Protein AF-A0A3G8C7L4-F1 (afdb_monomer_lite)

Sequence (71 aa):
MLKHPFLDIPYEPKLRYFLGPFDIYDREETLGEVLATYNINNAADREKIIKKYIVEKSSDLSYRHRKVLCD

Secondary structure (DSSP, 8-state):
-PBPTTSSSB----GGGGTGGG-TTS--TTHHHHHHTS-TTSHHHHHHHIIIIIITT-TTS-HHHHHHTT-

Radius of gyration: 13.55 Å; chains: 1; bounding box: 22×23×37 Å

Foldseek 3Di:
DDADLPDRHDDDDDPVLQCVLVPVPPPPVCVVVVLVVADPVDPVSVLVCCVPRRLVPPPSDDPVSSVVSND

Structure (mmCIF, N/CA/C/O backbone):
data_AF-A0A3G8C7L4-F1
#
_entry.id   AF-A0A3G8C7L4-F1
#
loop_
_atom_site.group_PDB
_atom_site.id
_atom_site.type_symbol
_atom_site.label_atom_id
_atom_site.label_alt_id
_atom_site.label_comp_id
_atom_site.label_asym_id
_atom_site.label_entity_id
_atom_site.label_seq_id
_atom_site.pdbx_PDB_ins_code
_atom_site.Cartn_x
_atom_site.Cartn_y
_atom_site.Cartn_z
_atom_site.occupancy
_atom_site.B_iso_or_equiv
_atom_site.auth_seq_id
_atom_site.auth_comp_id
_atom_site.auth_asym_id
_atom_site.auth_atom_id
_atom_site.pdbx_PDB_model_num
ATOM 1 N N . MET A 1 1 ? 2.513 -5.772 -22.206 1.00 82.31 1 MET A N 1
ATOM 2 C CA . MET A 1 1 ? 3.111 -5.795 -20.854 1.00 82.31 1 MET A CA 1
ATOM 3 C C . MET A 1 1 ? 3.103 -4.392 -20.287 1.00 82.31 1 MET A C 1
ATOM 5 O O . MET A 1 1 ? 3.331 -3.454 -21.044 1.00 82.31 1 MET A O 1
ATOM 9 N N . LEU A 1 2 ? 2.791 -4.244 -18.999 1.00 90.50 2 LEU A N 1
ATOM 10 C CA . LEU A 1 2 ? 2.951 -2.969 -18.301 1.00 90.50 2 LEU A CA 1
ATOM 11 C C . LEU A 1 2 ? 4.457 -2.679 -18.141 1.00 90.50 2 LEU A C 1
ATOM 13 O O . LEU A 1 2 ? 5.218 -3.611 -17.884 1.00 90.50 2 LEU A O 1
ATOM 17 N N . LYS A 1 3 ? 4.882 -1.426 -18.323 1.00 92.38 3 LYS A N 1
ATOM 18 C CA . LYS A 1 3 ? 6.271 -0.986 -18.096 1.00 92.38 3 LYS A CA 1
ATOM 19 C C . LYS A 1 3 ? 6.392 -0.334 -16.726 1.00 92.38 3 LYS A C 1
ATOM 21 O O . LYS A 1 3 ? 5.402 0.168 -16.214 1.00 92.38 3 LYS A O 1
ATOM 26 N N . HIS A 1 4 ? 7.580 -0.330 -16.137 1.00 90.06 4 HIS A N 1
ATOM 27 C CA . HIS A 1 4 ? 7.821 0.400 -14.900 1.00 90.06 4 HIS A CA 1
ATOM 28 C C . HIS A 1 4 ? 7.474 1.898 -15.074 1.00 90.06 4 HIS A C 1
ATOM 30 O O . HIS A 1 4 ? 7.786 2.461 -16.122 1.00 90.06 4 HIS A O 1
ATOM 36 N N . PRO A 1 5 ? 6.871 2.571 -14.070 1.00 84.94 5 PRO A N 1
ATOM 37 C CA . PRO A 1 5 ? 6.402 3.959 -14.206 1.00 84.94 5 PRO A CA 1
ATOM 38 C C . PRO A 1 5 ? 7.491 4.959 -14.613 1.00 84.94 5 PRO A C 1
ATOM 40 O O . PRO A 1 5 ? 7.207 5.967 -15.249 1.00 84.94 5 PRO A O 1
ATOM 43 N N . PHE A 1 6 ? 8.740 4.656 -14.254 1.00 86.88 6 PHE A N 1
ATOM 44 C CA . PHE A 1 6 ? 9.890 5.545 -14.437 1.00 86.88 6 PHE A CA 1
ATOM 45 C C . PHE A 1 6 ? 11.020 4.958 -15.293 1.00 86.88 6 PHE A C 1
ATOM 47 O O . PHE A 1 6 ? 12.015 5.633 -15.525 1.00 86.88 6 PHE A O 1
ATOM 54 N N . LEU A 1 7 ? 10.928 3.687 -15.703 1.00 89.62 7 LEU A N 1
ATOM 55 C CA . LEU A 1 7 ? 12.033 2.970 -16.353 1.00 89.62 7 LEU A CA 1
ATOM 56 C C . LEU A 1 7 ? 11.518 2.158 -17.540 1.00 89.62 7 LEU A C 1
ATOM 58 O O . LEU A 1 7 ? 10.403 1.640 -17.504 1.00 89.62 7 LEU A O 1
ATOM 62 N N . ASP A 1 8 ? 12.356 1.973 -18.559 1.00 92.94 8 ASP A N 1
ATOM 63 C CA . ASP A 1 8 ? 12.017 1.161 -19.731 1.00 92.94 8 ASP A CA 1
ATOM 64 C C . ASP A 1 8 ? 12.245 -0.344 -19.496 1.00 92.94 8 ASP A C 1
ATOM 66 O O . ASP A 1 8 ? 12.998 -1.010 -20.200 1.00 92.94 8 ASP A O 1
ATOM 70 N N . ILE A 1 9 ? 11.619 -0.878 -18.446 1.00 93.62 9 ILE A N 1
ATOM 71 C CA . ILE A 1 9 ? 11.683 -2.295 -18.057 1.00 93.62 9 ILE A CA 1
ATOM 72 C C . ILE A 1 9 ? 10.273 -2.831 -17.768 1.00 93.62 9 ILE A C 1
ATOM 74 O O . ILE A 1 9 ? 9.362 -2.032 -17.522 1.00 93.62 9 ILE A O 1
ATOM 78 N N . PRO A 1 10 ? 10.054 -4.161 -17.769 1.00 93.88 10 PRO A N 1
ATOM 79 C CA . PRO A 1 10 ? 8.780 -4.741 -17.359 1.00 93.88 10 PRO A CA 1
ATOM 80 C C . PRO A 1 10 ? 8.369 -4.307 -15.948 1.00 93.88 10 PRO A C 1
ATOM 82 O O . PRO A 1 10 ? 9.198 -4.169 -15.048 1.00 93.88 10 PRO A O 1
ATOM 85 N N . TYR A 1 11 ? 7.072 -4.081 -15.753 1.00 90.38 11 TYR A N 1
ATOM 86 C CA . TYR A 1 11 ? 6.527 -3.774 -14.439 1.00 90.38 11 TYR A CA 1
ATOM 87 C C . TYR A 1 11 ? 6.422 -5.039 -13.590 1.00 90.38 11 TYR A C 1
ATOM 89 O O . TYR A 1 11 ? 5.582 -5.901 -13.847 1.00 90.38 11 TYR A O 1
ATOM 97 N N . GLU A 1 12 ? 7.242 -5.103 -12.547 1.00 88.19 12 GLU A N 1
ATOM 98 C CA . GLU A 1 12 ? 7.212 -6.153 -11.531 1.00 88.19 12 GLU A CA 1
ATOM 99 C C . GLU A 1 12 ? 7.028 -5.504 -10.154 1.00 88.19 12 GLU A C 1
ATOM 101 O O . GLU A 1 12 ? 7.996 -4.979 -9.583 1.00 88.19 12 GLU A O 1
ATOM 106 N N . PRO A 1 13 ? 5.796 -5.464 -9.614 1.00 80.50 13 PRO A N 1
ATOM 107 C CA . PRO A 1 13 ? 5.563 -4.891 -8.301 1.00 80.50 13 PRO A CA 1
ATOM 108 C C . PRO A 1 13 ? 6.271 -5.724 -7.229 1.00 80.50 13 PRO A C 1
ATOM 110 O O . PRO A 1 13 ? 6.104 -6.936 -7.129 1.00 80.50 13 PRO A O 1
ATOM 113 N N . LYS A 1 14 ? 7.090 -5.057 -6.416 1.00 77.62 14 LYS A N 1
ATOM 114 C CA . LYS A 1 14 ? 7.837 -5.658 -5.307 1.00 77.62 14 LYS A CA 1
ATOM 115 C C . LYS A 1 14 ? 7.239 -5.225 -3.979 1.00 77.62 14 LYS A C 1
ATOM 117 O O . LYS A 1 14 ? 6.749 -4.105 -3.862 1.00 77.62 14 LYS A O 1
ATOM 122 N N . LEU A 1 15 ? 7.388 -6.070 -2.956 1.00 72.94 15 LEU A N 1
ATOM 123 C CA . LEU A 1 15 ? 6.893 -5.809 -1.598 1.00 72.94 15 LEU A CA 1
ATOM 124 C C . LEU A 1 15 ? 7.321 -4.432 -1.059 1.00 72.94 15 LEU A C 1
ATOM 126 O O . LEU A 1 15 ? 6.545 -3.755 -0.401 1.00 72.94 15 LEU A O 1
ATOM 130 N N . ARG A 1 16 ? 8.524 -3.960 -1.408 1.00 69.69 16 ARG A N 1
ATOM 131 C CA . ARG A 1 16 ? 9.012 -2.624 -1.022 1.00 69.69 16 ARG A CA 1
ATOM 132 C C . ARG A 1 16 ? 8.096 -1.464 -1.449 1.00 69.69 16 ARG A C 1
ATOM 134 O O . ARG A 1 16 ? 8.084 -0.445 -0.773 1.00 69.69 16 ARG A O 1
ATOM 141 N N . TYR A 1 17 ? 7.323 -1.600 -2.532 1.00 68.00 17 TYR A N 1
ATOM 142 C CA . TYR A 1 17 ? 6.378 -0.559 -2.963 1.00 68.00 17 TYR A CA 1
ATOM 143 C C . TYR A 1 17 ? 5.193 -0.414 -2.003 1.00 68.00 17 TYR A C 1
ATOM 145 O O . TYR A 1 17 ? 4.573 0.640 -1.961 1.00 68.00 17 TYR A O 1
ATOM 153 N N . PHE A 1 18 ? 4.921 -1.440 -1.196 1.00 69.31 18 PHE A N 1
ATOM 154 C CA . PHE A 1 18 ? 3.912 -1.400 -0.143 1.00 69.31 18 PHE A CA 1
ATOM 155 C C . PHE A 1 18 ? 4.421 -0.717 1.131 1.00 69.31 18 PHE A C 1
ATOM 157 O O . PHE A 1 18 ? 3.613 -0.339 1.967 1.00 69.31 18 PHE A O 1
ATOM 164 N N . LEU A 1 19 ? 5.740 -0.550 1.280 1.00 72.50 19 LEU A N 1
ATOM 165 C CA . LEU A 1 19 ? 6.364 0.030 2.474 1.00 72.50 19 LEU A CA 1
ATOM 166 C C . LEU A 1 19 ? 6.713 1.513 2.309 1.00 72.50 19 LEU A C 1
ATOM 168 O O . LEU A 1 19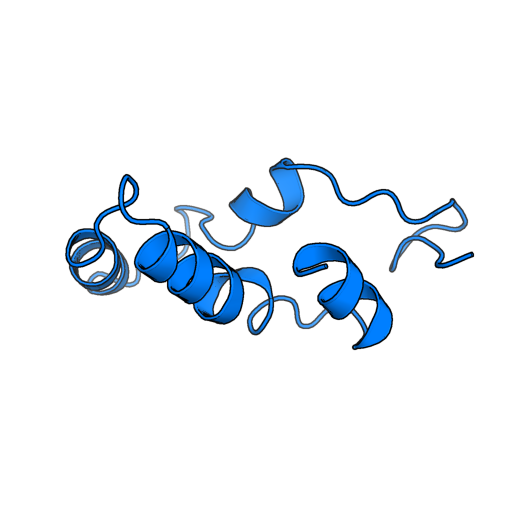 ? 6.718 2.236 3.295 1.00 72.50 19 LEU A O 1
ATOM 172 N N . GLY A 1 20 ? 6.958 1.973 1.077 1.00 72.38 20 GLY A N 1
ATOM 173 C CA . GLY A 1 20 ? 7.258 3.381 0.783 1.00 72.38 20 GLY A CA 1
ATOM 174 C C . GLY A 1 20 ? 6.207 4.385 1.288 1.00 72.38 20 GLY A C 1
ATOM 175 O O . GLY A 1 20 ? 6.595 5.410 1.832 1.00 72.38 20 GLY A O 1
ATOM 176 N N . PRO A 1 21 ? 4.892 4.109 1.187 1.00 69.94 21 PRO A N 1
ATOM 177 C CA . PRO A 1 21 ? 3.864 5.002 1.734 1.00 69.94 21 PRO A CA 1
ATOM 178 C C . PRO A 1 21 ? 3.829 5.091 3.266 1.00 69.94 21 PRO A C 1
ATOM 180 O O . PRO A 1 21 ? 3.196 5.995 3.799 1.00 69.94 21 PRO A O 1
ATOM 183 N N . PHE A 1 22 ? 4.480 4.161 3.972 1.00 72.56 22 PHE A N 1
ATOM 184 C CA . PHE A 1 22 ? 4.601 4.164 5.433 1.00 72.56 22 PHE A CA 1
ATOM 185 C C . PHE A 1 22 ? 5.951 4.719 5.894 1.00 72.56 22 PHE A C 1
ATOM 187 O O . PHE A 1 22 ? 6.404 4.394 6.993 1.00 72.56 22 PHE A O 1
ATOM 194 N N . ASP A 1 23 ? 6.621 5.504 5.046 1.00 68.50 23 ASP A N 1
ATOM 195 C CA . ASP A 1 23 ? 7.888 6.108 5.417 1.00 68.50 23 ASP A CA 1
ATOM 196 C C . ASP A 1 23 ? 7.705 6.996 6.657 1.00 68.50 23 ASP A C 1
ATOM 198 O O . ASP A 1 23 ? 6.892 7.918 6.708 1.00 68.50 23 ASP A O 1
ATOM 202 N N . ILE A 1 24 ? 8.471 6.660 7.686 1.00 59.16 24 ILE A N 1
ATOM 203 C CA . ILE A 1 24 ? 8.385 7.114 9.081 1.00 59.16 24 ILE A CA 1
ATOM 204 C C . ILE A 1 24 ? 8.769 8.590 9.279 1.00 59.16 24 ILE A C 1
ATOM 206 O O . ILE A 1 24 ? 8.822 9.073 10.415 1.00 59.16 24 ILE A O 1
ATOM 210 N N . TYR A 1 25 ? 9.062 9.304 8.191 1.00 55.22 25 TYR A N 1
ATOM 211 C CA . TYR A 1 25 ? 9.536 10.686 8.210 1.00 55.22 25 TYR A CA 1
ATOM 212 C C . TYR A 1 25 ? 8.440 11.741 8.065 1.00 55.22 25 TYR A C 1
ATOM 214 O O . TYR A 1 25 ? 8.736 12.909 8.309 1.00 55.22 25 TYR A O 1
ATOM 222 N N . ASP A 1 26 ? 7.191 11.353 7.794 1.00 52.97 26 ASP A N 1
ATOM 223 C CA . ASP A 1 26 ? 6.045 12.249 7.956 1.00 52.97 26 ASP A CA 1
ATOM 224 C C . ASP A 1 26 ? 5.235 11.810 9.180 1.00 52.97 26 ASP A C 1
ATOM 226 O O . ASP A 1 26 ? 4.423 10.882 9.155 1.00 52.97 26 ASP A O 1
ATOM 230 N N . ARG A 1 27 ? 5.556 12.433 10.316 1.00 59.47 27 ARG A N 1
ATOM 231 C CA . ARG A 1 27 ? 4.892 12.211 11.601 1.00 59.47 27 ARG A CA 1
ATOM 232 C C . ARG A 1 27 ? 3.499 12.839 11.563 1.00 59.47 27 ARG A C 1
ATOM 234 O O . ARG A 1 27 ? 3.267 13.874 12.179 1.00 59.47 27 ARG A O 1
ATOM 241 N N . GLU A 1 28 ? 2.555 12.203 10.880 1.00 64.81 28 GLU A N 1
ATOM 242 C CA . GLU A 1 28 ? 1.149 12.370 11.236 1.00 64.81 28 GLU A CA 1
ATOM 243 C C . GLU A 1 28 ? 0.976 11.719 12.616 1.00 64.81 28 GLU A C 1
ATOM 245 O O . GLU A 1 28 ? 0.871 10.496 12.718 1.00 64.81 28 GLU A O 1
ATOM 250 N N . GLU A 1 29 ? 0.990 12.518 13.690 1.00 67.12 29 GLU A N 1
ATOM 251 C CA . GLU A 1 29 ? 0.841 12.044 15.082 1.00 67.12 29 GLU A CA 1
ATOM 252 C C . GLU A 1 29 ? -0.377 11.112 15.266 1.00 67.12 29 GLU A C 1
ATOM 254 O O . GLU A 1 29 ? -0.388 10.263 16.151 1.00 67.12 29 GLU A O 1
ATOM 259 N N . THR A 1 30 ? -1.364 11.201 14.371 1.00 78.56 30 THR A N 1
ATOM 260 C CA . THR A 1 30 ? -2.614 10.437 14.376 1.00 78.56 30 THR A CA 1
ATOM 261 C C . THR A 1 30 ? -2.620 9.203 13.464 1.00 78.56 30 THR A C 1
ATOM 263 O O . THR A 1 30 ? -3.455 8.316 13.649 1.00 78.56 30 THR A O 1
ATOM 266 N N . LEU A 1 31 ? -1.709 9.077 12.487 1.00 81.38 31 LEU A N 1
ATOM 267 C CA . LEU A 1 31 ? -1.728 7.951 11.539 1.00 81.38 31 LEU A CA 1
ATOM 268 C C . LEU A 1 31 ? -1.406 6.628 12.236 1.00 81.38 31 LEU A C 1
ATOM 270 O O . LEU A 1 31 ? -2.050 5.614 11.965 1.00 81.38 31 LEU A O 1
ATOM 274 N N . GLY A 1 32 ? -0.449 6.646 13.167 1.00 80.62 32 GLY A N 1
ATOM 275 C CA . GLY A 1 32 ? -0.112 5.483 13.987 1.00 80.62 32 GLY A CA 1
ATOM 276 C C . GLY A 1 32 ? -1.301 4.992 14.816 1.00 80.62 32 GLY A C 1
ATOM 277 O O . GLY A 1 32 ? -1.560 3.790 14.851 1.00 80.62 32 GLY A O 1
ATOM 278 N N . GLU A 1 33 ? -2.071 5.910 15.410 1.00 86.50 33 GLU A N 1
ATOM 279 C CA . GLU A 1 33 ? -3.287 5.582 16.168 1.00 86.50 33 GLU A CA 1
ATOM 280 C C . GLU A 1 33 ? -4.352 4.954 15.267 1.00 86.50 33 GLU A C 1
ATOM 282 O O . GLU A 1 33 ? -4.931 3.926 15.612 1.00 86.50 33 GLU A O 1
ATOM 287 N N . VAL A 1 34 ? -4.564 5.517 14.072 1.00 87.81 34 VAL A N 1
ATOM 288 C CA . VAL A 1 34 ? -5.500 4.956 13.089 1.00 87.81 34 VAL A CA 1
ATOM 289 C C . VAL A 1 34 ? -5.056 3.562 12.645 1.00 87.81 34 VAL A C 1
ATOM 291 O O . VAL A 1 34 ? -5.883 2.651 12.600 1.00 87.81 34 VAL A O 1
ATOM 294 N N . LEU A 1 35 ? -3.771 3.361 12.342 1.00 87.12 35 LEU A N 1
ATOM 295 C CA . LEU A 1 35 ? -3.241 2.057 11.935 1.00 87.12 35 LEU A CA 1
ATOM 296 C C . LEU A 1 35 ? -3.347 1.015 13.058 1.00 87.12 35 LEU A C 1
ATOM 298 O O . LEU A 1 35 ? -3.661 -0.139 12.773 1.00 87.12 35 LEU A O 1
ATOM 302 N N . ALA A 1 36 ? -3.177 1.419 14.320 1.00 88.50 36 ALA A N 1
ATOM 303 C CA . ALA A 1 36 ? -3.323 0.543 15.482 1.00 88.50 36 ALA A CA 1
ATOM 304 C C . ALA A 1 36 ? -4.754 0.006 15.673 1.00 88.50 36 ALA A C 1
ATOM 306 O O . ALA A 1 36 ? -4.937 -1.013 16.338 1.00 88.50 36 ALA A O 1
ATOM 307 N N . THR A 1 37 ? -5.769 0.646 15.074 1.00 93.56 37 THR A N 1
ATOM 308 C CA . THR A 1 37 ? -7.153 0.136 15.106 1.00 93.56 37 THR A CA 1
ATOM 309 C C . THR A 1 37 ? -7.386 -1.075 14.197 1.00 93.56 37 THR A C 1
ATOM 311 O O . THR A 1 37 ? -8.373 -1.787 14.380 1.00 93.56 37 THR A O 1
ATOM 314 N N . TYR A 1 38 ? -6.501 -1.332 13.229 1.00 93.12 38 TYR A N 1
ATOM 315 C CA . TYR A 1 38 ? -6.628 -2.460 12.308 1.00 93.12 38 TYR A CA 1
ATOM 316 C C . TYR A 1 38 ? -5.969 -3.723 12.865 1.00 93.12 38 TYR A C 1
ATOM 318 O O . TYR A 1 38 ? -4.875 -3.684 13.428 1.00 93.12 3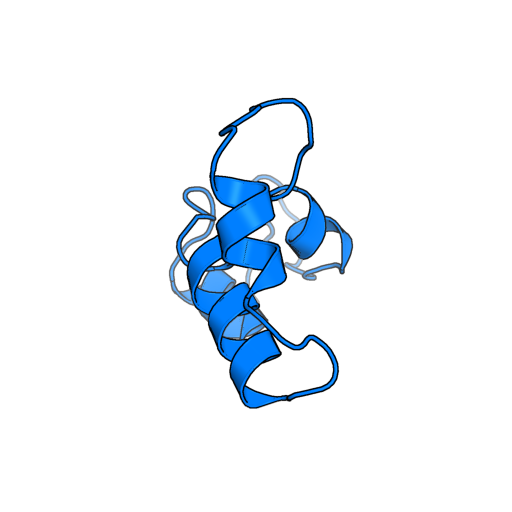8 TYR A O 1
ATOM 326 N N . ASN A 1 39 ? -6.577 -4.883 12.611 1.00 94.56 39 ASN A N 1
ATOM 327 C CA . ASN A 1 39 ? -5.958 -6.169 12.910 1.00 94.56 39 ASN A CA 1
ATOM 328 C C . ASN A 1 39 ? -5.289 -6.757 11.660 1.00 94.56 39 ASN A C 1
ATOM 330 O O . ASN A 1 39 ? -5.959 -7.313 10.793 1.00 94.56 39 ASN A O 1
ATOM 334 N N . ILE A 1 40 ? -3.957 -6.743 11.595 1.00 88.38 40 ILE A N 1
ATOM 335 C CA . ILE A 1 40 ? -3.211 -7.300 10.451 1.00 88.38 40 ILE A CA 1
ATOM 336 C C . ILE A 1 40 ? -3.410 -8.813 10.251 1.00 88.38 40 ILE A C 1
ATOM 338 O O . ILE A 1 40 ? -3.202 -9.319 9.148 1.00 88.38 40 ILE A O 1
ATOM 342 N N . ASN A 1 41 ? -3.850 -9.555 11.273 1.00 94.12 41 ASN A N 1
ATOM 343 C CA . ASN A 1 41 ? -4.191 -10.973 11.126 1.00 94.12 41 ASN A CA 1
ATOM 344 C C . ASN A 1 41 ? -5.555 -11.166 10.440 1.00 94.12 41 ASN A C 1
ATOM 346 O O . ASN A 1 41 ? -5.805 -12.220 9.852 1.00 94.12 41 ASN A O 1
ATOM 350 N N . ASN A 1 42 ? -6.408 -10.139 10.426 1.00 96.38 42 ASN A N 1
ATOM 351 C CA . ASN A 1 42 ? -7.675 -10.137 9.708 1.00 96.38 42 ASN A CA 1
ATOM 352 C C . ASN A 1 42 ? -7.469 -9.761 8.226 1.00 96.38 42 ASN A C 1
ATOM 354 O O . ASN A 1 42 ? -6.880 -8.734 7.896 1.00 96.38 42 ASN A O 1
ATOM 358 N N . ALA A 1 43 ? -7.976 -10.595 7.314 1.00 93.19 43 ALA A N 1
ATOM 359 C CA . ALA A 1 43 ? -7.815 -10.389 5.874 1.00 93.19 43 ALA A CA 1
ATOM 360 C C . ALA A 1 43 ? -8.507 -9.120 5.348 1.00 93.19 43 ALA A C 1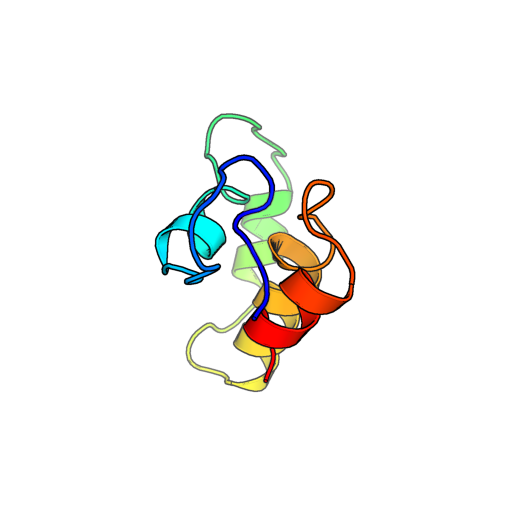
ATOM 362 O O . ALA A 1 43 ? -7.931 -8.421 4.517 1.00 93.19 43 ALA A O 1
ATOM 363 N N . ALA A 1 44 ? -9.698 -8.795 5.856 1.00 94.06 44 ALA A N 1
ATOM 364 C CA . ALA A 1 44 ? -10.444 -7.610 5.439 1.00 94.06 44 ALA A CA 1
ATOM 365 C C . ALA A 1 44 ? -9.738 -6.319 5.875 1.00 94.06 44 ALA A C 1
ATOM 367 O O . ALA A 1 44 ? -9.732 -5.332 5.143 1.00 94.06 44 ALA A O 1
ATOM 368 N N . ASP A 1 45 ? -9.104 -6.324 7.047 1.00 94.12 45 ASP A N 1
ATOM 369 C CA . ASP A 1 45 ? -8.334 -5.172 7.516 1.00 94.12 45 ASP A CA 1
ATOM 370 C C . ASP A 1 45 ? -7.043 -4.985 6.716 1.00 94.12 45 ASP A C 1
ATOM 372 O O . ASP A 1 45 ? -6.731 -3.856 6.333 1.00 94.12 45 ASP A O 1
ATOM 376 N N . ARG A 1 46 ? -6.345 -6.073 6.353 1.00 89.81 46 ARG A N 1
ATOM 377 C CA . ARG A 1 46 ? -5.214 -5.994 5.411 1.00 89.81 46 ARG A CA 1
ATOM 378 C C . ARG A 1 46 ? -5.632 -5.389 4.072 1.00 89.81 46 ARG A C 1
ATOM 380 O O . ARG A 1 46 ? -4.942 -4.512 3.561 1.00 89.81 46 ARG A O 1
ATOM 387 N N . GLU A 1 47 ? -6.763 -5.822 3.518 1.00 90.31 47 GLU A N 1
ATOM 388 C CA . GLU A 1 47 ? -7.276 -5.299 2.249 1.00 90.31 47 GLU A CA 1
ATOM 389 C C . GLU A 1 47 ? -7.578 -3.793 2.329 1.00 90.31 47 GLU A C 1
ATOM 391 O O . GLU A 1 47 ? -7.176 -3.033 1.444 1.00 90.31 47 GLU A O 1
ATOM 396 N N . LYS A 1 48 ? -8.231 -3.341 3.410 1.00 91.38 48 LYS A N 1
ATOM 397 C CA . LYS A 1 48 ? -8.494 -1.912 3.650 1.00 91.38 48 LYS A CA 1
ATOM 398 C C . LYS A 1 48 ? -7.202 -1.108 3.725 1.00 91.38 48 LYS A C 1
ATOM 400 O O . LYS A 1 48 ? -7.120 -0.050 3.101 1.00 91.38 48 LYS A O 1
ATOM 405 N N . ILE A 1 49 ? -6.203 -1.607 4.461 1.00 88.88 49 ILE A N 1
ATOM 406 C CA . ILE A 1 49 ? -4.909 -0.932 4.593 1.00 88.88 49 ILE A CA 1
ATOM 407 C C . ILE A 1 49 ? -4.253 -0.780 3.218 1.00 88.88 49 ILE A C 1
ATOM 409 O O . ILE A 1 49 ? -3.855 0.324 2.847 1.00 88.88 49 ILE A O 1
A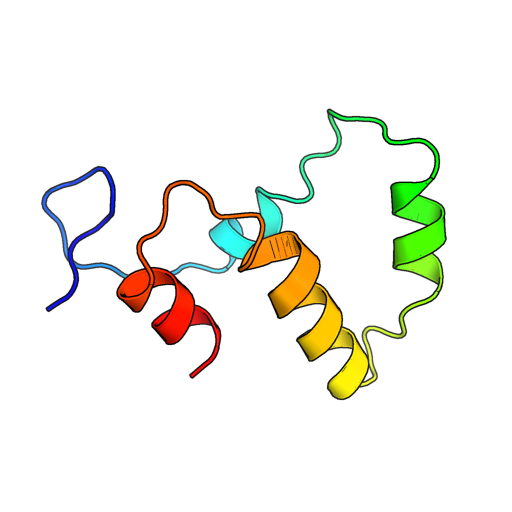TOM 413 N N . ILE A 1 50 ? -4.193 -1.865 2.440 1.00 85.94 50 ILE A N 1
ATOM 414 C CA . ILE A 1 50 ? -3.565 -1.870 1.115 1.00 85.94 50 ILE A CA 1
ATOM 415 C C . ILE A 1 50 ? -4.261 -0.882 0.176 1.00 85.94 50 ILE A C 1
ATOM 417 O O . ILE A 1 50 ? -3.600 -0.057 -0.455 1.00 85.94 50 ILE A O 1
ATOM 421 N N . LYS A 1 51 ? -5.595 -0.904 0.105 1.00 87.56 51 LYS A N 1
ATOM 422 C CA . LYS A 1 51 ? -6.339 0.007 -0.773 1.00 87.56 51 LYS A CA 1
ATOM 423 C C . LYS A 1 51 ? -6.121 1.471 -0.390 1.00 87.56 51 LYS A C 1
ATOM 425 O O . LYS A 1 51 ? -5.698 2.263 -1.231 1.00 87.56 51 LYS A O 1
ATOM 430 N N . LYS A 1 52 ? -6.349 1.808 0.880 1.00 88.12 52 LYS A N 1
ATOM 431 C CA . LYS A 1 52 ? -6.371 3.196 1.356 1.00 88.12 52 LYS A CA 1
ATOM 432 C C . LYS A 1 52 ? -4.984 3.832 1.438 1.00 88.12 52 LYS A C 1
ATOM 434 O O . LYS A 1 52 ? -4.799 4.977 1.038 1.00 88.12 52 LYS A O 1
ATOM 439 N N . TYR A 1 53 ? -4.006 3.113 1.981 1.00 85.12 53 TYR A N 1
ATOM 440 C CA . TYR A 1 53 ? -2.707 3.706 2.313 1.00 85.12 53 TYR A CA 1
ATOM 441 C C . TYR A 1 53 ? -1.633 3.446 1.266 1.00 85.12 53 TYR A C 1
ATOM 443 O O . TYR A 1 53 ? -0.614 4.124 1.276 1.00 85.12 53 TYR A O 1
ATOM 451 N N . ILE A 1 54 ? -1.855 2.506 0.346 1.00 82.38 54 ILE A N 1
ATOM 452 C CA . ILE A 1 54 ? -0.847 2.129 -0.648 1.00 82.38 54 ILE A CA 1
ATOM 453 C C . ILE A 1 54 ? -1.365 2.444 -2.040 1.00 82.38 54 ILE A C 1
ATOM 455 O O . ILE A 1 54 ? -0.784 3.261 -2.748 1.00 82.38 54 ILE A O 1
ATOM 459 N N . VAL A 1 55 ? -2.488 1.846 -2.431 1.00 84.88 55 VAL A N 1
ATOM 460 C CA . VAL A 1 55 ? -3.004 1.957 -3.799 1.00 84.88 55 VAL A CA 1
ATOM 461 C C . VAL A 1 55 ? -3.500 3.372 -4.084 1.00 84.88 55 VAL A C 1
ATOM 463 O O . VAL A 1 55 ? -3.075 3.972 -5.068 1.00 84.88 55 VAL A O 1
ATOM 466 N N . GLU A 1 56 ? -4.345 3.939 -3.22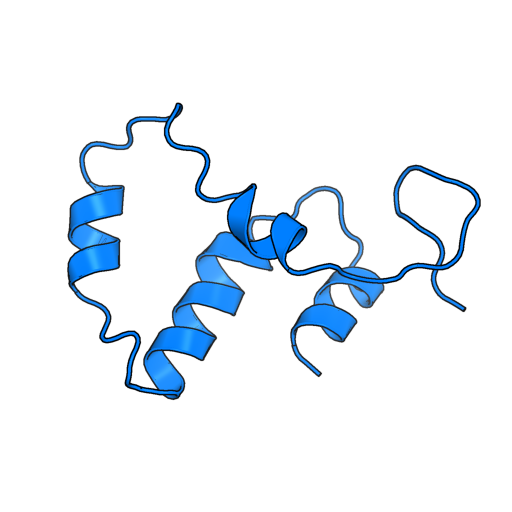4 1.00 84.44 56 GLU A N 1
ATOM 467 C CA . GLU A 1 56 ? -4.867 5.305 -3.385 1.00 84.44 56 GLU A CA 1
ATOM 468 C C . GLU A 1 56 ? -3.778 6.378 -3.257 1.00 84.44 56 GLU A C 1
ATOM 470 O O . GLU A 1 56 ? -3.813 7.378 -3.973 1.00 84.44 56 GLU A O 1
ATOM 475 N N . LYS A 1 57 ? -2.781 6.152 -2.395 1.00 81.25 57 LYS A N 1
ATOM 476 C CA . LYS A 1 57 ? -1.653 7.072 -2.179 1.00 81.25 57 LYS A CA 1
ATOM 477 C C . LYS A 1 57 ? -0.565 6.965 -3.253 1.00 81.25 57 LYS A C 1
ATOM 479 O O . LYS A 1 57 ? 0.288 7.840 -3.335 1.00 81.25 57 LYS A O 1
ATOM 484 N N . SER A 1 58 ? -0.604 5.940 -4.107 1.00 80.44 58 SER A N 1
ATOM 485 C CA . SER A 1 58 ? 0.326 5.772 -5.229 1.00 80.44 58 SER A CA 1
ATOM 486 C C . SER A 1 58 ? -0.028 6.702 -6.400 1.00 80.44 58 SER A C 1
ATOM 488 O O . SER A 1 58 ? -0.521 6.248 -7.441 1.00 80.44 58 SER A O 1
ATOM 490 N N . SER A 1 59 ? 0.219 8.007 -6.232 1.00 79.00 59 SER A N 1
ATOM 491 C CA . SER A 1 59 ? -0.007 9.052 -7.248 1.00 79.00 59 SER A CA 1
ATOM 492 C C . SER A 1 59 ? 0.736 8.785 -8.553 1.00 79.00 59 SER A C 1
ATOM 494 O O . SER A 1 59 ? 0.224 9.074 -9.633 1.00 79.00 59 SER A O 1
ATOM 496 N N . ASP A 1 60 ? 1.912 8.173 -8.454 1.00 81.56 60 ASP A N 1
ATOM 497 C CA . ASP A 1 60 ? 2.819 7.979 -9.584 1.00 81.56 60 ASP A CA 1
ATOM 498 C C . ASP A 1 60 ? 2.471 6.742 -10.427 1.00 81.56 60 ASP A C 1
ATOM 500 O O . ASP A 1 60 ? 3.056 6.489 -11.481 1.00 81.56 60 ASP A O 1
ATOM 504 N N . LEU A 1 61 ? 1.505 5.940 -9.969 1.00 85.69 61 LEU A N 1
ATOM 505 C CA . LEU A 1 61 ? 1.036 4.746 -10.658 1.00 85.69 61 LEU A CA 1
ATOM 506 C C . LEU A 1 61 ? -0.216 5.062 -11.478 1.00 85.69 61 LEU A C 1
ATOM 508 O O . LEU A 1 61 ? -1.136 5.727 -11.013 1.00 85.69 61 LEU A O 1
ATOM 512 N N . SER A 1 62 ? -0.322 4.528 -12.697 1.00 88.62 62 SER A N 1
ATOM 513 C CA . SER A 1 62 ? -1.590 4.596 -13.441 1.00 88.62 62 SER A CA 1
ATOM 514 C C . SER A 1 62 ? -2.606 3.577 -12.909 1.00 88.62 62 SER A C 1
ATOM 516 O O . SER A 1 62 ? -2.250 2.640 -12.193 1.00 88.62 62 SER A O 1
ATOM 518 N N . TYR A 1 63 ? -3.875 3.695 -13.316 1.00 88.56 63 TYR A N 1
ATOM 519 C CA . TYR A 1 63 ? -4.926 2.738 -12.937 1.00 88.56 63 TYR A CA 1
ATOM 520 C C . TYR A 1 63 ? -4.525 1.276 -13.188 1.00 88.56 63 TYR A C 1
ATOM 522 O O . TYR A 1 63 ? -4.730 0.423 -12.330 1.00 88.56 63 TYR A O 1
ATOM 530 N N . ARG A 1 64 ? -3.903 0.984 -14.339 1.00 90.31 64 ARG A N 1
ATOM 531 C CA . ARG A 1 64 ? -3.482 -0.384 -14.676 1.00 90.31 64 ARG A CA 1
ATOM 532 C C . ARG A 1 64 ? -2.363 -0.892 -13.766 1.00 90.31 64 ARG A C 1
ATOM 534 O O . ARG A 1 64 ? -2.340 -2.079 -13.481 1.00 90.31 64 ARG A O 1
ATOM 541 N N . HIS A 1 65 ? -1.473 -0.014 -13.302 1.00 89.06 65 HIS A N 1
ATOM 542 C CA . HIS A 1 65 ? -0.420 -0.383 -12.351 1.00 89.06 65 HIS A CA 1
ATOM 543 C C . HIS A 1 65 ? -1.028 -0.698 -10.988 1.00 89.06 65 HIS A C 1
ATOM 545 O O . HIS A 1 65 ? -0.774 -1.758 -10.431 1.00 89.06 65 HIS A O 1
ATOM 551 N N . ARG A 1 66 ? -1.904 0.190 -10.505 1.00 85.88 66 ARG A N 1
ATOM 552 C CA . ARG A 1 66 ? -2.637 0.016 -9.247 1.00 85.88 66 ARG A CA 1
ATOM 553 C C . ARG A 1 66 ? -3.472 -1.259 -9.221 1.00 85.88 66 ARG A C 1
ATOM 555 O O . ARG A 1 66 ? -3.502 -1.935 -8.204 1.00 85.88 66 ARG A O 1
ATOM 562 N N . LYS A 1 67 ? -4.120 -1.601 -10.337 1.00 85.88 67 LYS A N 1
ATOM 563 C CA . LYS A 1 67 ? -4.947 -2.804 -10.443 1.00 85.88 67 LYS A CA 1
ATOM 564 C C . LYS A 1 67 ? -4.146 -4.089 -10.187 1.00 85.88 67 LYS A C 1
ATOM 566 O O . LYS A 1 67 ? -4.596 -4.927 -9.423 1.00 85.88 67 LYS A O 1
ATOM 571 N N . VAL A 1 6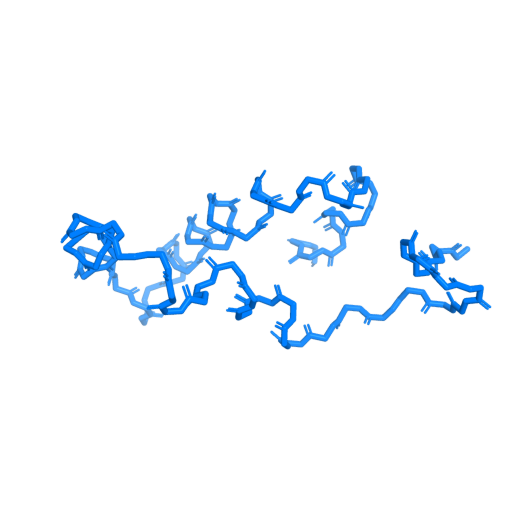8 ? -2.931 -4.190 -10.728 1.00 85.25 68 VAL A N 1
ATOM 572 C CA . VAL A 1 68 ? -2.049 -5.362 -10.544 1.00 85.25 68 VAL A CA 1
ATOM 573 C C . VAL A 1 68 ? -1.596 -5.543 -9.085 1.00 85.25 68 VAL A C 1
ATOM 575 O O . VAL A 1 68 ? -1.162 -6.624 -8.716 1.00 85.25 68 VAL A O 1
ATOM 578 N N . LEU A 1 69 ? -1.695 -4.515 -8.234 1.00 79.19 69 LEU A N 1
ATOM 579 C CA . LEU A 1 69 ? -1.393 -4.636 -6.799 1.00 79.19 69 LEU A CA 1
ATOM 580 C C . LEU A 1 69 ? -2.532 -5.280 -5.988 1.00 79.19 69 LEU A C 1
ATOM 582 O O . LEU A 1 69 ? -2.311 -5.633 -4.831 1.00 79.19 69 LEU A O 1
ATOM 586 N N . CYS A 1 70 ? -3.735 -5.372 -6.562 1.00 74.25 70 CYS A N 1
ATOM 587 C CA . CYS A 1 70 ? -4.959 -5.825 -5.894 1.00 74.25 70 CYS A CA 1
ATOM 588 C C . CYS A 1 70 ? -5.570 -7.100 -6.498 1.00 74.25 70 CYS A C 1
ATOM 590 O O . CYS A 1 70 ? -6.512 -7.624 -5.905 1.00 74.25 70 CYS A O 1
ATOM 592 N N . ASP A 1 71 ? -5.096 -7.525 -7.672 1.00 68.25 71 ASP A N 1
ATOM 593 C CA . ASP A 1 71 ? -5.499 -8.757 -8.368 1.00 68.25 71 ASP A CA 1
ATOM 594 C C . ASP A 1 71 ? -4.627 -9.938 -7.900 1.00 68.25 71 ASP A C 1
ATOM 596 O O . ASP A 1 71 ? -5.184 -11.045 -7.722 1.00 68.25 71 ASP A O 1
#

pLDDT: mean 82.57, std 10.21, range [52.97, 96.38]